Protein AF-A0A699Z7N9-F1 (afdb_monomer_lite)

pLDDT: mean 87.05, std 14.58, range [51.81, 96.94]

InterPro domains:
  IPR027238 RuvB-like [PTHR11093] (1-71)
  IPR041048 RuvB-like, AAA-lid domain [PF17856] (1-54)

Structure (mmCIF, N/CA/C/O backbone):
data_AF-A0A699Z7N9-F1
#
_entry.id   AF-A0A699Z7N9-F1
#
loop_
_atom_site.group_PDB
_atom_site.id
_atom_site.type_symbol
_atom_site.label_atom_id
_atom_site.label_alt_id
_atom_site.label_comp_id
_atom_site.label_asym_id
_atom_site.label_entity_id
_atom_site.label_seq_id
_atom_site.pdbx_PDB_ins_code
_atom_site.Cartn_x
_atom_site.Cartn_y
_atom_site.Cartn_z
_atom_site.occupancy
_atom_site.B_iso_or_equiv
_atom_site.auth_seq_id
_atom_site.auth_comp_id
_atom_site.auth_asym_id
_atom_site.auth_atom_id
_atom_site.pdbx_PDB_model_num
ATOM 1 N N . MET A 1 1 ? -12.929 4.212 6.742 1.00 88.19 1 MET A N 1
ATOM 2 C CA . MET A 1 1 ? -11.519 4.570 6.499 1.00 88.19 1 MET A CA 1
ATOM 3 C C . MET A 1 1 ? -11.420 6.072 6.656 1.00 88.19 1 MET A C 1
ATOM 5 O O . MET A 1 1 ? -12.193 6.753 5.983 1.00 88.19 1 MET A O 1
ATOM 9 N N . ALA A 1 2 ? -10.523 6.551 7.519 1.00 94.38 2 ALA A N 1
ATOM 10 C CA . ALA A 1 2 ? -10.345 7.978 7.783 1.00 94.38 2 ALA A CA 1
ATOM 11 C C . ALA A 1 2 ? -9.948 8.737 6.503 1.00 94.38 2 ALA A C 1
ATOM 13 O O . ALA A 1 2 ? -9.350 8.150 5.596 1.00 94.38 2 ALA A O 1
ATOM 14 N N . ASP A 1 3 ? -10.283 10.024 6.408 1.00 95.81 3 ASP A N 1
ATOM 15 C CA . ASP A 1 3 ? -10.058 10.800 5.181 1.00 95.81 3 ASP A CA 1
ATOM 16 C C . ASP A 1 3 ? -8.563 10.999 4.882 1.00 95.81 3 ASP A C 1
ATOM 18 O O . ASP A 1 3 ? -8.132 10.668 3.779 1.00 95.81 3 ASP A O 1
ATOM 22 N N . ASP A 1 4 ? -7.743 11.329 5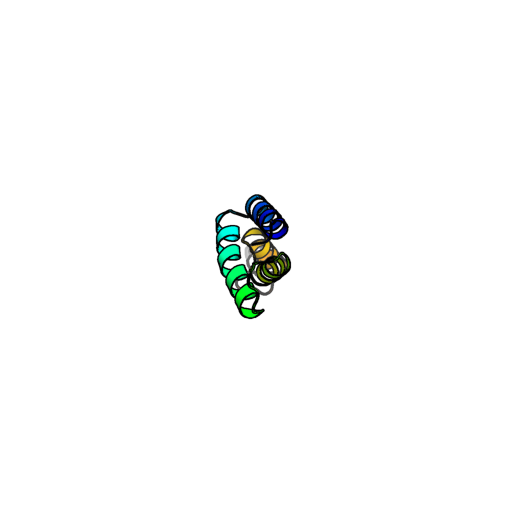.884 1.00 95.69 4 ASP A N 1
ATOM 23 C CA . ASP A 1 4 ? -6.273 11.387 5.788 1.00 95.69 4 ASP A CA 1
ATOM 24 C C . ASP A 1 4 ? -5.668 10.087 5.219 1.00 95.69 4 ASP A C 1
ATOM 26 O O . ASP A 1 4 ? -4.710 10.086 4.442 1.00 95.69 4 ASP A O 1
ATOM 30 N N . ALA A 1 5 ? -6.259 8.943 5.582 1.00 95.81 5 ALA A N 1
ATOM 31 C CA . ALA A 1 5 ? -5.839 7.637 5.093 1.00 95.81 5 ALA A CA 1
ATOM 32 C C . ALA A 1 5 ? -6.195 7.462 3.600 1.00 95.81 5 ALA A C 1
ATOM 34 O O . ALA A 1 5 ? -5.414 6.887 2.838 1.00 95.81 5 ALA A O 1
ATOM 35 N N . LYS A 1 6 ? -7.350 7.976 3.146 1.00 95.62 6 LYS A N 1
ATOM 36 C CA . LYS A 1 6 ? -7.733 7.978 1.719 1.00 95.62 6 LYS A CA 1
ATOM 37 C C . LYS A 1 6 ? -6.819 8.888 0.905 1.00 95.62 6 LYS A C 1
ATOM 39 O O . LYS A 1 6 ? -6.422 8.500 -0.194 1.00 95.62 6 LYS A O 1
ATOM 44 N N . GLU A 1 7 ? -6.465 10.059 1.430 1.00 96.31 7 GLU A N 1
ATOM 45 C CA . GLU A 1 7 ? -5.537 10.985 0.773 1.00 96.31 7 GLU A CA 1
ATOM 46 C C . GLU A 1 7 ? -4.151 10.353 0.600 1.00 96.31 7 GLU A C 1
ATOM 48 O O . GLU A 1 7 ? -3.631 10.310 -0.520 1.00 96.31 7 GLU A O 1
ATOM 53 N N . LEU A 1 8 ? -3.595 9.760 1.667 1.00 95.38 8 LEU A N 1
ATOM 54 C CA . LEU A 1 8 ? -2.317 9.046 1.598 1.00 95.38 8 LEU A CA 1
ATOM 55 C C . LEU A 1 8 ? -2.360 7.902 0.575 1.00 95.38 8 LEU A C 1
ATOM 57 O O . LEU A 1 8 ? -1.459 7.783 -0.256 1.00 95.38 8 LEU A O 1
ATOM 61 N N . LEU A 1 9 ? -3.412 7.078 0.594 1.00 95.12 9 LEU A N 1
ATOM 62 C CA . LEU A 1 9 ? -3.561 5.976 -0.358 1.00 95.12 9 LEU A CA 1
ATOM 63 C C . LEU A 1 9 ? -3.666 6.472 -1.809 1.00 95.12 9 LEU A C 1
ATOM 65 O O . LEU A 1 9 ? -3.088 5.868 -2.713 1.00 95.12 9 LEU A O 1
ATOM 69 N N . THR A 1 10 ? -4.384 7.574 -2.034 1.00 95.50 10 THR A N 1
ATOM 70 C CA . THR A 1 10 ? -4.548 8.187 -3.360 1.00 95.50 10 THR A CA 1
ATOM 71 C C . THR A 1 10 ? -3.209 8.700 -3.884 1.00 95.50 10 THR A C 1
ATOM 73 O O . THR A 1 10 ? -2.852 8.423 -5.031 1.00 95.50 10 THR A O 1
ATOM 76 N N . LYS A 1 11 ? -2.417 9.358 -3.026 1.00 95.62 11 LYS A N 1
ATOM 77 C CA . LYS A 1 11 ? -1.048 9.780 -3.340 1.00 95.62 11 LYS A CA 1
ATOM 78 C C . LYS A 1 11 ? -0.156 8.588 -3.703 1.00 95.62 11 LYS A C 1
ATOM 80 O O . LYS A 1 11 ? 0.461 8.600 -4.765 1.00 95.62 11 LYS A O 1
ATOM 85 N N . VAL A 1 12 ? -0.162 7.521 -2.899 1.00 94.62 12 VAL A N 1
ATOM 86 C CA . VAL A 1 12 ? 0.585 6.282 -3.196 1.00 94.62 12 VAL A CA 1
ATOM 87 C C . VAL A 1 12 ? 0.150 5.672 -4.534 1.00 94.62 12 VAL A C 1
ATOM 89 O O . VAL A 1 12 ? 0.999 5.255 -5.324 1.00 94.62 1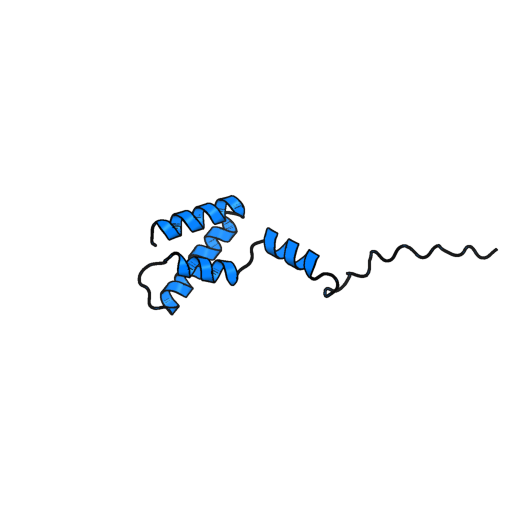2 VAL A O 1
ATOM 92 N N . GLY A 1 13 ? -1.153 5.645 -4.830 1.00 94.62 13 GLY A N 1
ATOM 93 C CA . GLY A 1 13 ? -1.691 5.142 -6.098 1.00 94.62 13 GLY A CA 1
ATOM 94 C C . GLY A 1 13 ? -1.256 5.948 -7.325 1.00 94.62 13 GLY A C 1
ATOM 95 O O . GLY A 1 13 ? -1.048 5.355 -8.385 1.00 94.62 13 GLY A O 1
ATOM 96 N N . PHE A 1 14 ? -1.074 7.263 -7.173 1.00 95.50 14 PHE A N 1
ATOM 97 C CA . PHE A 1 14 ? -0.552 8.158 -8.210 1.00 95.50 14 PHE A CA 1
ATOM 98 C C . PHE A 1 14 ? 0.969 8.016 -8.398 1.00 95.50 14 PHE A C 1
ATOM 100 O O . PHE A 1 14 ? 1.455 7.971 -9.525 1.00 95.50 14 PHE A O 1
ATOM 107 N N . GLU A 1 15 ? 1.729 7.892 -7.306 1.00 93.69 15 GLU A N 1
ATOM 108 C CA . GLU A 1 15 ? 3.194 7.774 -7.337 1.00 93.69 15 GLU A CA 1
ATOM 109 C C . GLU A 1 15 ? 3.688 6.395 -7.815 1.00 93.69 15 GLU A C 1
ATOM 111 O O . GLU A 1 15 ? 4.776 6.291 -8.393 1.00 93.69 15 GLU A O 1
ATOM 116 N N . THR A 1 16 ? 2.906 5.331 -7.597 1.00 94.06 16 THR A N 1
ATOM 117 C CA . THR A 1 16 ? 3.293 3.937 -7.891 1.00 94.06 16 THR A CA 1
ATOM 118 C C . THR A 1 16 ? 2.419 3.302 -8.981 1.00 94.06 16 THR A C 1
ATOM 120 O O . THR A 1 16 ? 2.769 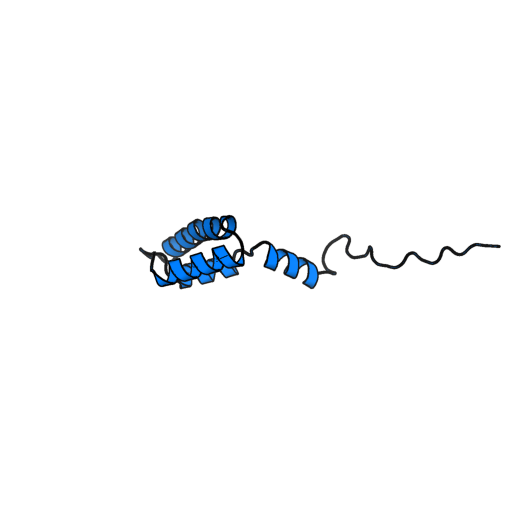3.352 -10.159 1.00 94.06 16 THR A O 1
ATOM 123 N N . SER A 1 17 ? 1.303 2.667 -8.611 1.00 94.75 17 SER A N 1
ATOM 124 C CA . SER A 1 17 ? 0.271 2.160 -9.514 1.00 94.75 17 SER A CA 1
ATOM 125 C C . SER A 1 17 ? -1.046 1.919 -8.772 1.00 94.75 17 SER A C 1
ATOM 127 O O . SER A 1 17 ? -1.056 1.524 -7.603 1.00 94.75 17 SER A O 1
ATOM 129 N N . LEU A 1 18 ? -2.168 2.022 -9.491 1.00 95.12 18 LEU A N 1
ATOM 130 C CA . LEU A 1 18 ? -3.497 1.709 -8.952 1.00 95.12 18 LEU A CA 1
ATOM 131 C C . LEU A 1 18 ? -3.600 0.267 -8.413 1.00 95.12 18 LEU A C 1
ATOM 133 O O . LEU A 1 18 ? -4.255 0.030 -7.402 1.00 95.12 18 LEU A O 1
ATOM 137 N N . ARG A 1 19 ? -2.912 -0.699 -9.043 1.00 95.94 19 ARG A N 1
ATOM 138 C CA . ARG A 1 19 ? -2.880 -2.102 -8.590 1.00 95.94 19 ARG A CA 1
ATOM 139 C C . ARG A 1 19 ? -2.270 -2.235 -7.193 1.00 95.94 19 ARG A C 1
ATOM 141 O O . ARG A 1 19 ? -2.822 -2.951 -6.364 1.00 95.94 19 ARG A O 1
ATOM 148 N N . TYR A 1 20 ? -1.160 -1.542 -6.945 1.00 96.44 20 TYR A N 1
ATOM 149 C CA . TYR A 1 20 ? -0.493 -1.555 -5.644 1.00 96.44 20 TYR A CA 1
ATOM 150 C C . TYR A 1 20 ? -1.364 -0.885 -4.571 1.00 96.44 20 TYR A C 1
ATOM 152 O O . TYR A 1 20 ? -1.561 -1.460 -3.505 1.00 96.44 20 TYR A O 1
ATOM 160 N N . ALA A 1 21 ? -2.004 0.250 -4.880 1.00 96.12 21 ALA A N 1
ATOM 161 C CA . ALA A 1 21 ? -2.968 0.870 -3.967 1.00 96.12 21 ALA A CA 1
ATOM 162 C C . ALA A 1 21 ? -4.131 -0.078 -3.599 1.00 96.12 21 ALA A C 1
ATOM 164 O O . ALA A 1 21 ? -4.464 -0.203 -2.424 1.00 96.12 21 ALA A O 1
ATOM 165 N N . ILE A 1 22 ? -4.700 -0.816 -4.562 1.00 95.88 22 ILE A N 1
ATOM 166 C CA . ILE A 1 22 ? -5.759 -1.810 -4.294 1.00 95.88 22 ILE A CA 1
ATOM 167 C C . ILE A 1 22 ? -5.265 -2.931 -3.362 1.00 95.88 22 ILE A C 1
ATOM 169 O O . ILE A 1 22 ? -5.979 -3.317 -2.439 1.00 95.88 22 ILE A O 1
ATOM 173 N N . GLN A 1 23 ? -4.036 -3.422 -3.552 1.00 95.88 23 GLN A N 1
ATOM 174 C CA . GLN A 1 23 ? -3.427 -4.416 -2.656 1.00 95.88 23 GLN A CA 1
ATOM 175 C C . GLN A 1 23 ? -3.264 -3.865 -1.228 1.00 95.88 23 GLN A C 1
ATOM 177 O O . GLN A 1 23 ? -3.579 -4.560 -0.257 1.00 95.88 23 GLN A O 1
ATOM 182 N N . LEU A 1 24 ? -2.844 -2.601 -1.093 1.00 96.25 24 LEU A N 1
ATOM 183 C CA . LEU A 1 24 ? -2.725 -1.936 0.205 1.00 96.25 24 LEU A CA 1
ATOM 184 C C . LEU A 1 24 ? -4.075 -1.741 0.911 1.00 96.25 24 LEU A C 1
ATOM 186 O O . LEU A 1 24 ? -4.093 -1.841 2.133 1.00 96.25 24 LEU A O 1
ATOM 190 N N . ILE A 1 25 ? -5.199 -1.540 0.205 1.00 96.00 25 ILE A N 1
ATOM 191 C CA . ILE A 1 25 ? -6.538 -1.479 0.839 1.00 96.00 25 ILE A CA 1
ATOM 192 C C . ILE A 1 25 ? -6.818 -2.768 1.619 1.00 96.00 25 ILE A C 1
ATOM 194 O O . ILE A 1 25 ? -7.175 -2.724 2.799 1.00 96.00 25 ILE A O 1
ATOM 198 N N . THR A 1 26 ? -6.638 -3.924 0.974 1.00 96.19 26 THR A N 1
ATOM 199 C CA . THR A 1 26 ? -6.893 -5.229 1.598 1.00 96.19 26 THR A CA 1
ATOM 200 C C . THR A 1 26 ? -5.934 -5.483 2.759 1.00 96.19 26 THR A C 1
ATOM 202 O O . THR A 1 26 ? -6.367 -5.903 3.832 1.00 96.19 26 THR A O 1
ATOM 205 N N . ALA A 1 27 ? -4.645 -5.179 2.583 1.00 96.62 27 ALA A N 1
ATOM 206 C CA . ALA A 1 27 ? -3.652 -5.341 3.638 1.00 96.62 27 ALA A CA 1
ATOM 207 C C . ALA A 1 27 ? -3.933 -4.421 4.844 1.00 96.62 27 ALA A C 1
ATOM 209 O O . ALA A 1 27 ? -3.912 -4.886 5.985 1.00 96.62 27 ALA A O 1
ATOM 210 N N . ALA A 1 28 ? -4.236 -3.139 4.613 1.00 96.94 28 ALA A N 1
ATOM 211 C CA . ALA A 1 28 ? -4.513 -2.164 5.669 1.00 96.94 28 ALA A CA 1
ATOM 212 C C . ALA A 1 28 ? -5.788 -2.523 6.444 1.00 96.94 28 ALA A C 1
ATOM 214 O O . ALA A 1 28 ? -5.825 -2.383 7.664 1.00 96.94 28 ALA A O 1
ATOM 215 N N . HIS A 1 29 ? -6.806 -3.077 5.773 1.00 96.06 29 HIS A N 1
ATOM 216 C CA . HIS A 1 29 ? -7.989 -3.611 6.448 1.00 96.06 29 HIS A CA 1
ATOM 217 C C . HIS A 1 29 ? -7.649 -4.783 7.387 1.00 96.06 29 HIS A C 1
ATOM 219 O O . HIS A 1 29 ? -8.132 -4.820 8.517 1.00 96.06 29 HIS A O 1
ATOM 225 N N . ILE A 1 30 ? -6.773 -5.704 6.971 1.00 96.25 30 ILE A N 1
ATOM 226 C CA . ILE A 1 30 ? -6.307 -6.807 7.830 1.00 96.25 30 ILE A CA 1
ATOM 227 C C . ILE A 1 30 ? -5.505 -6.269 9.027 1.00 96.25 30 ILE A C 1
ATOM 229 O O . ILE A 1 30 ? -5.691 -6.741 10.148 1.00 96.25 30 ILE A O 1
ATOM 233 N N . VAL A 1 31 ? -4.637 -5.271 8.831 1.00 96.44 31 VAL A N 1
ATOM 234 C CA . VAL A 1 31 ? -3.879 -4.640 9.929 1.00 96.44 31 VAL A CA 1
ATOM 235 C C . VAL A 1 31 ?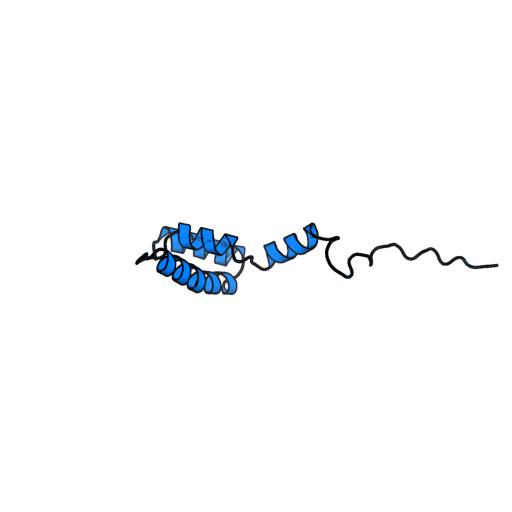 -4.813 -3.933 10.920 1.00 96.44 31 VAL A C 1
ATOM 237 O O . VAL A 1 31 ? -4.701 -4.179 12.123 1.00 96.44 31 VAL A O 1
ATOM 240 N N . CYS A 1 32 ? -5.793 -3.178 10.418 1.00 96.69 32 CYS A N 1
ATOM 241 C CA . CYS A 1 32 ? -6.856 -2.546 11.198 1.00 96.69 32 CYS A CA 1
ATOM 242 C C . CYS A 1 32 ? -7.616 -3.576 12.061 1.00 96.69 32 CYS A C 1
ATOM 244 O O . CYS A 1 32 ? -7.695 -3.434 13.285 1.00 96.69 32 CYS A O 1
ATOM 246 N N . GLN A 1 33 ? -8.070 -4.688 11.466 1.00 96.25 33 GLN A N 1
ATOM 247 C CA . GLN A 1 33 ? -8.706 -5.779 12.216 1.00 96.25 33 GLN A CA 1
ATOM 248 C C . GLN A 1 33 ? -7.771 -6.375 13.284 1.00 96.25 33 GLN A C 1
ATOM 250 O O . GLN A 1 33 ? -8.206 -6.649 14.404 1.00 96.25 33 GLN A O 1
ATOM 255 N N . ARG A 1 34 ? -6.472 -6.544 12.989 1.00 95.12 34 ARG A N 1
ATOM 256 C CA . ARG A 1 34 ? -5.493 -7.079 13.955 1.00 95.12 34 ARG A CA 1
ATOM 257 C C . ARG A 1 34 ? -5.222 -6.140 15.134 1.00 95.12 34 ARG A C 1
ATOM 259 O O . ARG A 1 34 ? -4.954 -6.650 16.221 1.00 95.12 34 ARG A O 1
ATOM 266 N N . ARG A 1 35 ? -5.333 -4.814 14.968 1.00 93.62 35 ARG A N 1
ATOM 267 C CA . ARG A 1 35 ? -5.327 -3.854 16.097 1.00 93.62 35 ARG A CA 1
ATOM 268 C C . ARG A 1 35 ? -6.686 -3.724 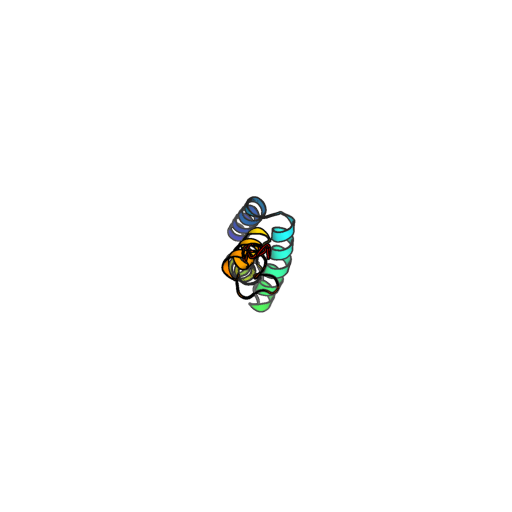16.805 1.00 93.62 35 ARG A C 1
ATOM 270 O O . ARG A 1 35 ? -6.784 -2.973 17.767 1.00 93.62 35 ARG A O 1
ATOM 277 N N . LYS A 1 36 ? -7.710 -4.478 16.372 1.00 94.75 36 LYS A N 1
ATOM 278 C CA . LYS A 1 36 ? -9.120 -4.363 16.800 1.00 94.75 36 LYS A CA 1
ATOM 279 C C . LYS A 1 36 ? -9.737 -2.987 16.500 1.00 94.75 36 LYS A C 1
ATOM 281 O O . LYS A 1 36 ? -10.656 -2.559 17.193 1.00 94.75 36 LYS A O 1
ATOM 286 N N . GLY A 1 37 ? -9.230 -2.303 15.474 1.00 91.94 37 GLY A N 1
ATOM 287 C CA . GLY A 1 37 ? -9.790 -1.051 14.979 1.00 91.94 37 GLY A CA 1
ATOM 288 C C . GLY A 1 37 ? -11.093 -1.286 14.214 1.00 91.94 37 GLY A C 1
ATOM 289 O O . GLY A 1 37 ? -11.279 -2.322 13.574 1.00 91.94 37 GLY A O 1
ATOM 290 N N . THR A 1 38 ? -12.000 -0.314 14.277 1.00 93.75 38 THR A N 1
ATOM 291 C CA . THR A 1 38 ? -13.243 -0.281 13.486 1.00 93.75 38 THR A CA 1
ATOM 292 C C . THR A 1 38 ? -13.065 0.429 12.143 1.00 93.75 38 THR A C 1
ATOM 294 O O . THR A 1 38 ? -13.865 0.243 11.227 1.00 93.75 38 THR A O 1
ATOM 297 N N . GLU A 1 39 ? -12.010 1.233 12.009 1.00 95.88 39 GLU A N 1
ATOM 298 C CA . GLU A 1 39 ? -11.728 2.084 10.861 1.00 95.88 39 GLU A CA 1
ATOM 299 C C . GLU A 1 39 ? -10.243 2.003 10.479 1.00 95.88 39 GLU A C 1
ATOM 301 O O . GLU A 1 39 ? -9.374 1.940 11.340 1.00 95.88 39 GLU A O 1
ATOM 306 N N . VAL A 1 40 ? -9.936 1.977 9.179 1.00 96.44 40 VAL A N 1
ATOM 307 C CA . VAL A 1 40 ? -8.550 2.064 8.689 1.00 96.44 40 VAL A CA 1
ATOM 308 C C . VAL A 1 40 ? -8.038 3.492 8.883 1.00 96.44 40 VAL A C 1
ATOM 310 O O . VAL A 1 40 ? -8.626 4.427 8.328 1.00 96.44 40 VAL A O 1
ATOM 313 N N . GLU A 1 41 ? -6.952 3.626 9.641 1.00 96.62 41 GLU A N 1
ATOM 314 C CA . GLU A 1 41 ? -6.245 4.880 9.936 1.00 96.62 41 GLU A CA 1
ATOM 315 C C . GLU A 1 41 ? -4.947 5.005 9.117 1.00 96.62 41 GLU A C 1
ATOM 317 O O . GLU A 1 41 ? -4.510 4.067 8.446 1.00 96.62 41 GLU A O 1
ATOM 322 N N . ILE A 1 42 ? -4.302 6.175 9.173 1.00 96.12 42 ILE A N 1
ATOM 323 C CA . ILE A 1 42 ? -3.051 6.438 8.444 1.00 96.12 42 ILE A CA 1
ATOM 324 C C . ILE A 1 42 ? -1.901 5.512 8.892 1.00 96.12 42 ILE A C 1
ATOM 326 O O . ILE A 1 42 ? -1.082 5.096 8.071 1.00 96.12 42 ILE A O 1
ATOM 330 N N . GLU A 1 43 ? -1.888 5.108 10.168 1.00 95.31 43 GLU A N 1
ATOM 331 C CA . GLU A 1 43 ? -0.924 4.151 10.730 1.00 95.31 43 GLU A CA 1
ATOM 332 C C . GLU A 1 43 ? -1.040 2.758 10.098 1.00 95.31 43 GLU A C 1
ATOM 334 O O . GLU A 1 43 ? -0.024 2.118 9.810 1.00 95.31 43 GLU A O 1
ATOM 339 N N . ASP A 1 44 ? -2.271 2.297 9.833 1.00 96.25 44 ASP A N 1
ATOM 340 C CA . ASP A 1 44 ? -2.525 1.002 9.197 1.00 96.25 44 ASP A CA 1
ATOM 341 C C . ASP A 1 44 ? -1.899 0.975 7.790 1.00 96.25 44 ASP A C 1
ATOM 343 O O . ASP A 1 44 ? -1.259 -0.011 7.417 1.00 96.25 44 ASP A O 1
ATOM 347 N N . ILE A 1 45 ? -2.011 2.083 7.039 1.00 95.62 45 ILE A N 1
ATOM 348 C CA . ILE A 1 45 ? -1.403 2.253 5.708 1.00 95.62 45 ILE A CA 1
ATOM 349 C C . ILE A 1 45 ? 0.119 2.335 5.795 1.00 95.62 45 ILE A C 1
ATOM 351 O O . ILE A 1 45 ? 0.806 1.614 5.071 1.00 95.62 45 ILE A O 1
ATOM 355 N N . GLY A 1 46 ? 0.662 3.171 6.685 1.00 94.50 46 GLY A N 1
ATOM 356 C CA . GLY A 1 46 ? 2.111 3.301 6.866 1.00 94.50 46 GLY A CA 1
ATOM 357 C C . GLY A 1 46 ? 2.772 1.961 7.206 1.00 94.50 46 GLY A C 1
ATOM 358 O O . GLY A 1 46 ? 3.840 1.631 6.685 1.00 94.50 46 GLY A O 1
ATOM 359 N N . ARG A 1 47 ? 2.088 1.134 8.005 1.00 95.56 47 ARG A N 1
ATOM 360 C CA . ARG A 1 47 ? 2.532 -0.216 8.358 1.00 95.56 47 ARG A CA 1
ATOM 361 C C . ARG A 1 47 ? 2.496 -1.200 7.189 1.00 95.56 47 ARG A C 1
ATOM 363 O O . ARG A 1 47 ? 3.405 -2.017 7.081 1.00 95.56 47 ARG A O 1
ATOM 370 N N . VAL A 1 48 ? 1.497 -1.151 6.305 1.00 96.44 48 VAL A N 1
ATOM 371 C CA . VAL A 1 48 ? 1.496 -2.033 5.120 1.00 96.44 48 VAL A CA 1
ATOM 372 C C . VAL A 1 48 ? 2.433 -1.548 4.019 1.00 96.44 48 VAL A C 1
ATOM 374 O O . VAL A 1 48 ? 3.015 -2.373 3.324 1.00 96.44 48 VAL A O 1
ATOM 377 N N . TYR A 1 49 ? 2.662 -0.239 3.908 1.00 94.94 49 TYR A N 1
ATOM 378 C CA . TYR A 1 49 ? 3.603 0.349 2.951 1.00 94.94 49 TYR A CA 1
ATOM 379 C C . TYR A 1 49 ? 5.078 0.019 3.259 1.00 94.94 49 TYR A C 1
ATOM 381 O O . TYR A 1 49 ? 5.911 0.003 2.347 1.00 94.94 49 TYR A O 1
ATOM 389 N N . SER A 1 50 ? 5.409 -0.264 4.526 1.00 94.25 50 SER A N 1
ATOM 390 C CA . SER A 1 50 ? 6.728 -0.776 4.929 1.00 94.25 50 SER A CA 1
ATOM 391 C C . SER A 1 50 ? 6.849 -2.301 4.824 1.00 94.25 50 SER A C 1
ATOM 393 O O . SER A 1 50 ? 7.935 -2.795 4.541 1.00 94.25 50 SER A O 1
ATOM 395 N N . MET A 1 51 ? 5.752 -3.052 4.997 1.00 95.06 51 MET A N 1
ATOM 396 C CA . MET A 1 51 ? 5.734 -4.515 4.826 1.00 95.06 51 MET A CA 1
ATOM 397 C C . MET A 1 51 ? 5.735 -4.961 3.359 1.00 95.06 51 MET A C 1
ATOM 399 O O . MET A 1 51 ? 6.327 -5.987 3.032 1.00 95.06 51 MET A O 1
ATOM 403 N N . PHE A 1 52 ? 5.057 -4.220 2.481 1.00 95.31 52 PHE A N 1
ATOM 404 C CA . PHE A 1 52 ? 4.908 -4.553 1.068 1.00 95.31 52 PHE A CA 1
ATOM 405 C C . PHE A 1 52 ? 5.536 -3.463 0.207 1.00 95.31 52 PHE A C 1
ATOM 407 O O . PHE A 1 52 ? 5.103 -2.311 0.229 1.00 95.31 52 PHE A O 1
ATOM 414 N N . VAL A 1 53 ? 6.540 -3.831 -0.584 1.00 93.94 53 VAL A N 1
ATOM 415 C CA . VAL A 1 53 ? 7.230 -2.929 -1.514 1.00 93.94 53 VAL A CA 1
ATOM 416 C C . VAL A 1 53 ? 6.546 -2.925 -2.880 1.00 93.94 53 VAL A C 1
ATOM 418 O O . VAL A 1 53 ? 6.066 -3.954 -3.350 1.00 93.94 53 VAL A O 1
ATOM 421 N N . ASP A 1 54 ? 6.493 -1.758 -3.520 1.00 95.25 54 ASP A N 1
ATOM 422 C CA . ASP A 1 54 ? 6.051 -1.633 -4.909 1.00 95.25 54 ASP A CA 1
ATOM 423 C C . ASP A 1 54 ? 7.196 -1.942 -5.887 1.00 95.25 54 ASP A C 1
ATOM 425 O O . ASP A 1 54 ? 8.363 -2.050 -5.501 1.00 95.25 54 ASP A O 1
ATOM 429 N N . VAL A 1 55 ? 6.861 -2.039 -7.177 1.00 92.88 55 VAL A N 1
ATOM 430 C CA . VAL A 1 55 ? 7.812 -2.401 -8.236 1.00 92.88 55 VAL A CA 1
ATOM 431 C C . VAL A 1 55 ? 9.043 -1.489 -8.246 1.00 92.88 55 VAL A C 1
ATOM 433 O O . VAL A 1 55 ? 10.152 -2.015 -8.269 1.00 92.88 55 VAL A O 1
ATOM 436 N N . LYS A 1 56 ? 8.892 -0.158 -8.155 1.00 91.38 56 LYS A N 1
ATOM 437 C CA . LYS A 1 56 ? 10.028 0.779 -8.257 1.00 91.38 56 LYS A CA 1
ATOM 438 C C . LYS A 1 56 ? 11.023 0.557 -7.118 1.00 91.38 56 LYS A C 1
ATOM 440 O O . LYS A 1 56 ? 12.212 0.376 -7.369 1.00 91.38 56 LYS A O 1
ATOM 445 N N . ARG A 1 57 ? 10.522 0.498 -5.877 1.00 93.12 57 ARG A N 1
ATOM 446 C CA . ARG A 1 57 ? 11.347 0.216 -4.691 1.00 93.12 57 ARG A CA 1
ATOM 447 C C . ARG A 1 57 ? 11.961 -1.185 -4.732 1.00 93.12 57 ARG A C 1
ATOM 449 O O . ARG A 1 57 ? 13.114 -1.334 -4.350 1.00 93.12 57 ARG A O 1
ATOM 456 N N . SER A 1 58 ? 11.242 -2.196 -5.230 1.00 92.81 58 SER A N 1
ATOM 457 C CA . SER A 1 58 ? 11.802 -3.548 -5.376 1.00 92.81 58 SER A CA 1
ATOM 458 C C . SER A 1 58 ? 12.937 -3.612 -6.404 1.00 92.81 58 SER A C 1
ATOM 460 O O . SER A 1 58 ? 13.950 -4.248 -6.140 1.00 92.81 58 SER A O 1
ATOM 462 N N . THR A 1 59 ? 12.828 -2.904 -7.536 1.00 91.81 59 THR A N 1
ATOM 463 C CA . THR A 1 59 ? 13.907 -2.822 -8.530 1.00 91.81 59 THR A CA 1
ATOM 464 C C . THR A 1 59 ? 15.123 -2.096 -7.966 1.00 91.81 59 THR A C 1
ATOM 466 O O . THR A 1 59 ? 16.237 -2.574 -8.143 1.00 91.81 59 THR A O 1
ATOM 469 N N . GLN A 1 60 ? 14.923 -0.992 -7.240 1.00 91.06 60 GLN A N 1
ATOM 470 C CA . GLN A 1 60 ? 16.022 -0.287 -6.583 1.00 91.06 60 GLN A CA 1
ATOM 471 C C . GLN A 1 60 ? 16.732 -1.180 -5.551 1.00 91.06 60 GLN A C 1
ATOM 473 O O . GLN A 1 60 ? 17.953 -1.283 -5.585 1.00 91.06 60 GLN A O 1
ATOM 478 N N . PHE A 1 61 ? 15.983 -1.911 -4.719 1.00 89.94 61 PHE A N 1
ATOM 479 C CA . PHE A 1 61 ? 16.551 -2.885 -3.783 1.00 89.94 61 PHE A CA 1
ATOM 480 C C . PHE A 1 61 ? 17.367 -3.978 -4.500 1.00 89.94 61 PHE A C 1
ATOM 482 O O . PHE A 1 61 ? 18.457 -4.320 -4.058 1.00 89.94 61 PHE A O 1
ATOM 489 N N . LEU A 1 62 ? 16.905 -4.486 -5.649 1.00 88.75 62 LEU A N 1
ATOM 490 C CA . LEU A 1 62 ? 17.684 -5.439 -6.456 1.00 88.75 62 LEU A CA 1
ATOM 491 C C . LEU A 1 62 ? 18.985 -4.830 -7.015 1.00 88.75 62 LEU A C 1
ATOM 493 O O . LEU A 1 62 ? 19.980 -5.540 -7.128 1.00 88.75 62 LEU A O 1
ATOM 497 N N . MET A 1 63 ? 19.005 -3.534 -7.341 1.00 86.94 63 MET A N 1
ATOM 498 C CA . MET A 1 63 ? 20.211 -2.832 -7.811 1.00 86.94 63 MET A CA 1
ATOM 499 C C . MET A 1 63 ? 21.189 -2.483 -6.679 1.00 86.94 63 MET A C 1
ATOM 501 O O . MET A 1 63 ? 22.390 -2.408 -6.925 1.00 86.94 63 MET A O 1
ATOM 505 N N . GLU A 1 64 ? 20.691 -2.276 -5.458 1.00 88.75 64 GLU A N 1
ATOM 506 C CA . GLU A 1 64 ? 21.494 -2.010 -4.254 1.00 88.75 64 GLU A CA 1
ATOM 507 C C . GLU A 1 64 ? 22.053 -3.289 -3.609 1.00 88.75 64 GLU A C 1
ATOM 509 O O . GLU A 1 64 ? 23.083 -3.223 -2.948 1.00 88.75 64 GLU A O 1
ATOM 514 N N . TYR A 1 65 ? 21.383 -4.436 -3.798 1.00 86.38 65 TYR A N 1
ATOM 515 C CA . TYR A 1 65 ? 21.768 -5.737 -3.224 1.00 86.38 65 TYR A CA 1
ATOM 516 C C . TYR A 1 65 ? 22.218 -6.781 -4.255 1.00 86.38 65 TYR A C 1
ATOM 518 O O . TYR A 1 65 ? 22.493 -7.931 -3.925 1.00 86.38 65 TYR A O 1
ATOM 526 N N . GLN A 1 66 ? 22.440 -6.347 -5.489 1.00 81.69 66 GLN A N 1
ATOM 527 C CA . GLN A 1 66 ? 23.735 -6.583 -6.129 1.00 81.69 66 GLN A CA 1
ATOM 528 C C . GLN A 1 66 ? 24.870 -6.301 -5.113 1.00 81.69 66 GLN A C 1
ATOM 530 O O . GLN A 1 66 ? 24.855 -5.257 -4.481 1.00 81.69 66 GLN A O 1
ATOM 535 N N . GLU A 1 67 ? 25.843 -7.180 -4.882 1.00 80.88 67 GLU A N 1
ATOM 536 C CA . GLU A 1 67 ? 26.243 -8.380 -5.634 1.00 80.88 67 GLU A CA 1
ATOM 537 C C . GLU A 1 67 ? 25.648 -9.704 -5.104 1.00 80.88 67 GLU A C 1
ATOM 539 O O . GLU A 1 67 ? 25.991 -10.775 -5.592 1.00 80.88 67 GLU A O 1
ATOM 544 N N . GLN A 1 68 ? 24.756 -9.657 -4.109 1.00 84.38 68 GLN A N 1
ATOM 545 C CA . GLN A 1 68 ? 24.278 -10.813 -3.326 1.00 84.38 68 GLN A CA 1
ATOM 546 C C . GLN A 1 68 ? 23.317 -11.746 -4.090 1.00 84.38 68 GLN A C 1
ATOM 548 O O . GLN A 1 68 ? 22.932 -12.801 -3.576 1.00 84.38 68 GLN A O 1
ATOM 553 N N . TYR A 1 69 ? 22.914 -11.369 -5.305 1.00 81.50 69 TYR A N 1
ATOM 554 C CA . TYR A 1 69 ? 22.066 -12.170 -6.182 1.00 81.50 69 TYR A CA 1
ATOM 555 C C . TYR A 1 69 ? 22.886 -13.015 -7.168 1.00 81.50 69 TYR A C 1
ATOM 557 O O . TYR A 1 69 ? 23.998 -12.680 -7.572 1.00 81.50 69 TYR A O 1
ATOM 565 N N . MET A 1 70 ? 22.321 -14.155 -7.572 1.00 77.44 70 MET A N 1
ATOM 566 C CA . MET A 1 70 ? 22.930 -15.016 -8.588 1.00 77.44 70 MET A CA 1
ATOM 567 C C . MET A 1 70 ? 22.925 -14.315 -9.956 1.00 77.44 70 MET A C 1
ATOM 569 O O . MET A 1 70 ? 21.970 -13.616 -10.284 1.00 77.44 70 MET A O 1
ATOM 573 N N . PHE A 1 71 ? 23.951 -14.583 -10.774 1.00 67.38 71 PHE A N 1
ATOM 574 C CA . PHE A 1 71 ? 24.198 -13.971 -12.095 1.00 67.38 71 PHE A CA 1
ATOM 575 C C . PHE A 1 71 ? 24.684 -12.509 -12.085 1.00 67.38 71 PHE A C 1
ATOM 577 O O . PHE A 1 71 ? 24.703 -11.858 -13.126 1.00 67.38 71 PHE A O 1
ATOM 584 N N . ASN A 1 72 ? 25.178 -12.023 -10.945 1.00 58.34 72 ASN A N 1
ATOM 585 C CA . ASN A 1 72 ? 25.801 -10.702 -10.828 1.00 58.34 72 ASN A CA 1
ATOM 586 C C . ASN A 1 72 ? 27.221 -10.587 -11.417 1.00 58.34 72 ASN A C 1
ATOM 588 O O . ASN A 1 72 ? 27.692 -9.477 -11.639 1.00 58.34 72 ASN A O 1
ATOM 592 N N . GLU A 1 73 ? 27.891 -11.702 -11.715 1.00 57.31 73 GLU A N 1
ATOM 593 C CA . GLU A 1 73 ? 29.269 -11.716 -12.241 1.00 57.31 73 GLU A CA 1
ATOM 594 C C . GLU A 1 73 ? 29.364 -11.433 -13.759 1.00 57.31 73 GLU A C 1
ATOM 596 O O . GLU A 1 73 ? 30.459 -11.343 -14.309 1.00 57.31 73 GLU A O 1
ATOM 601 N N . VAL A 1 74 ? 28.239 -11.248 -14.465 1.00 57.47 74 VAL A N 1
ATOM 602 C CA . VAL A 1 74 ? 28.201 -11.109 -15.942 1.00 57.47 74 VAL A CA 1
ATOM 603 C C . VAL A 1 74 ? 28.439 -9.662 -16.420 1.00 57.47 74 VAL A C 1
ATOM 605 O O . VAL A 1 74 ? 27.833 -9.197 -17.382 1.00 57.47 74 VAL A O 1
ATOM 608 N N . LEU A 1 75 ? 29.344 -8.952 -15.741 1.00 55.62 75 LEU A N 1
ATOM 609 C CA . LEU A 1 75 ? 30.058 -7.768 -16.243 1.00 55.62 75 LEU A CA 1
ATOM 610 C C . LEU A 1 75 ? 31.554 -7.798 -15.868 1.00 55.62 75 LEU A C 1
ATOM 612 O O . LEU A 1 75 ? 32.225 -6.770 -15.922 1.00 55.62 75 LEU A O 1
ATOM 616 N N . ALA A 1 76 ? 32.108 -8.969 -15.528 1.00 52.25 76 ALA A N 1
ATOM 617 C CA . ALA A 1 76 ? 33.533 -9.180 -15.749 1.00 52.25 76 ALA A CA 1
ATOM 618 C C . ALA A 1 76 ? 33.787 -9.047 -17.261 1.00 52.25 76 ALA A C 1
ATOM 620 O O . ALA A 1 76 ? 33.177 -9.776 -18.050 1.00 52.25 76 ALA A O 1
ATOM 621 N N . ASP A 1 77 ? 34.621 -8.078 -17.653 1.00 59.06 77 ASP A N 1
ATOM 622 C CA . ASP A 1 77 ? 34.981 -7.837 -19.052 1.00 59.06 77 ASP A CA 1
ATOM 623 C C . ASP A 1 77 ? 35.407 -9.146 -19.738 1.00 59.06 77 ASP A C 1
ATOM 625 O O . ASP A 1 77 ? 36.022 -10.004 -19.095 1.00 59.06 77 ASP A O 1
ATOM 629 N N . PRO A 1 78 ? 35.123 -9.325 -21.043 1.00 54.41 78 PRO A N 1
ATOM 630 C CA . PRO A 1 78 ? 35.635 -10.473 -21.771 1.00 54.41 78 PRO A CA 1
ATOM 631 C C . PRO A 1 78 ? 37.167 -10.445 -21.726 1.00 54.41 78 PRO A C 1
ATOM 633 O O . PRO A 1 78 ? 37.791 -9.614 -22.390 1.00 54.41 78 PRO A O 1
ATOM 636 N N . GLU A 1 79 ? 37.748 -11.364 -20.944 1.00 60.69 79 GLU A N 1
ATOM 637 C CA . GLU A 1 79 ? 39.187 -11.645 -20.884 1.00 60.69 79 GLU A CA 1
ATOM 638 C C . GLU A 1 79 ? 39.771 -11.550 -22.303 1.00 60.69 79 GLU A C 1
ATOM 640 O O . GLU A 1 79 ? 39.287 -12.257 -23.200 1.00 60.69 79 GLU A O 1
ATOM 645 N N . PRO A 1 80 ? 40.756 -10.665 -22.555 1.00 51.81 80 PRO A N 1
ATOM 646 C CA . PRO A 1 80 ? 41.256 -10.439 -23.899 1.00 51.81 80 PRO A CA 1
ATOM 647 C C . PRO A 1 80 ? 41.857 -11.741 -24.416 1.00 51.81 80 PRO A C 1
ATOM 649 O O . PRO A 1 80 ? 42.911 -12.182 -23.958 1.00 51.81 80 PRO A O 1
ATOM 652 N N . MET A 1 81 ? 41.14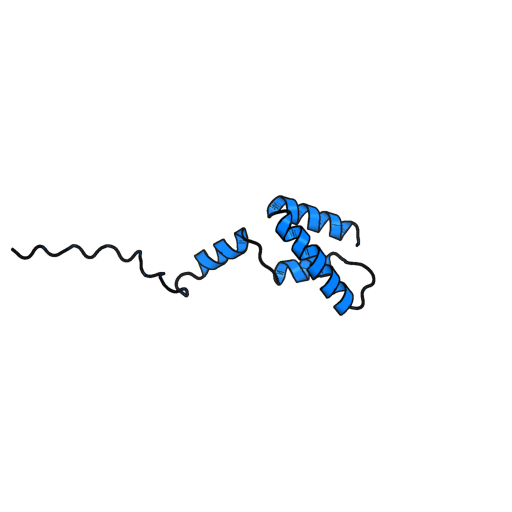7 -12.359 -25.365 1.00 62.75 81 MET A N 1
ATOM 653 C CA . MET A 1 81 ? 41.484 -13.651 -25.949 1.00 62.75 81 MET A CA 1
ATOM 654 C C . MET A 1 81 ? 42.931 -13.612 -26.442 1.00 62.75 81 MET A C 1
ATOM 656 O O . MET A 1 81 ? 43.223 -12.995 -27.467 1.00 62.75 81 MET A O 1
ATOM 660 N N . GLN A 1 82 ? 43.840 -14.243 -25.693 1.00 53.44 82 GLN A N 1
ATOM 661 C CA . GLN A 1 82 ? 45.253 -14.263 -26.043 1.00 53.44 82 GLN A CA 1
ATOM 662 C C . GLN A 1 82 ? 45.411 -15.060 -27.335 1.00 53.44 82 GLN A C 1
ATOM 664 O O . GLN A 1 82 ? 45.395 -16.291 -27.332 1.00 53.44 82 GLN A O 1
ATOM 669 N N . THR A 1 83 ? 45.549 -14.350 -28.453 1.00 54.53 83 THR A N 1
ATOM 670 C CA . THR A 1 83 ? 45.937 -14.940 -29.729 1.00 54.53 83 THR A CA 1
ATOM 671 C C . THR A 1 83 ? 47.356 -15.469 -29.585 1.00 54.53 83 THR A C 1
ATOM 673 O O . THR A 1 83 ? 48.323 -14.711 -29.668 1.00 54.53 83 THR A O 1
ATOM 676 N N . THR A 1 84 ? 47.473 -16.769 -29.334 1.00 55.03 84 THR A N 1
ATOM 677 C CA . THR A 1 84 ? 48.742 -17.490 -29.372 1.00 55.03 84 THR A CA 1
ATOM 678 C C . THR A 1 84 ? 49.257 -17.502 -30.809 1.00 55.03 84 THR A C 1
ATOM 680 O O . THR A 1 84 ? 48.642 -18.137 -31.671 1.00 55.03 84 THR A O 1
ATOM 683 N N . SER A 1 85 ? 50.351 -16.777 -31.047 1.00 52.91 85 SER A N 1
ATOM 684 C CA . SER A 1 85 ? 51.158 -16.841 -32.275 1.00 52.91 85 SER A CA 1
ATOM 685 C C . SER A 1 85 ? 51.933 -18.153 -32.392 1.00 52.91 85 SER A C 1
ATOM 687 O O . SER A 1 85 ? 52.295 -18.709 -31.330 1.00 52.91 85 SER A O 1
#

Foldseek 3Di:
DDPVLVVVLVVVCVVANVVVSVVLVVQLVVQCVVVVHPDRDNVSSVVVCVVDDGPVVVVVVVVVPPPVDPPSVVPPPDDPPPPDD

Organism: Haematococcus lacustris (NCBI:txid44745)

Sequence (85 aa):
MADDAKELLTKVGFETSLRYAIQLITAAHIVCQRRKGTEVEIEDIGRVYSMFVDVKRSTQFLMEYQEQYMFNEVLADPEPMQTTS

Radius of gyration: 21.29 Å; chains: 1; bounding box: 64×29×49 Å

Secondary structure (DSSP, 8-state):
--HHHHHHHHHHHHHS-HHHHHHHHHHHHHHHHHTT-SS--HHHHHHHHHHS--HHHHHHHHHHSTTSSTTTTTTS---------